Protein AF-A0A0V0GDJ5-F1 (afdb_monomer_lite)

Foldseek 3Di:
DVVVVVVVVVVVVVVVVVVVVVPDDDDDPPVDDPPPPVVVVVVVVVVVVVVVVLVVVLVVCVVVVNNVVSVVVVVVVVCCVVVPPPPPDPPDDDPFLVPDVPSDDDDPPPDVVVVVCCVVVVVD

Structure (mmCIF, N/CA/C/O backbone):
data_AF-A0A0V0GDJ5-F1
#
_entry.id   AF-A0A0V0GDJ5-F1
#
loop_
_atom_site.group_PDB
_atom_site.id
_atom_site.type_symbol
_atom_site.label_atom_id
_atom_site.label_alt_id
_atom_site.label_comp_id
_atom_site.label_asym_id
_atom_site.label_entity_id
_atom_site.label_seq_id
_atom_site.pdbx_PDB_ins_code
_atom_site.Cartn_x
_atom_site.Cartn_y
_atom_site.Cartn_z
_atom_site.occupancy
_atom_site.B_iso_or_equiv
_atom_site.auth_seq_id
_atom_site.auth_comp_id
_atom_site.auth_asym_id
_atom_site.auth_atom_id
_atom_site.pdbx_PDB_model_num
ATOM 1 N N . GLU A 1 1 ? 35.361 39.013 54.171 1.00 60.34 1 GLU A N 1
ATOM 2 C CA . GLU A 1 1 ? 34.237 39.193 55.119 1.00 60.34 1 GLU A CA 1
ATOM 3 C C . GLU A 1 1 ? 32.962 39.730 54.485 1.00 60.34 1 GLU A C 1
ATOM 5 O O . GLU A 1 1 ? 32.164 38.898 54.098 1.00 60.34 1 GLU A O 1
ATOM 10 N N . LYS A 1 2 ? 32.731 41.045 54.310 1.00 62.78 2 LYS A N 1
ATOM 11 C CA . LYS A 1 2 ? 31.411 41.510 53.812 1.00 62.78 2 LYS A CA 1
ATOM 12 C C . LYS A 1 2 ? 31.054 41.043 52.396 1.00 62.78 2 LYS A C 1
ATOM 14 O O . LYS A 1 2 ? 29.880 40.938 52.091 1.00 62.78 2 LYS A O 1
ATOM 19 N N . GLN 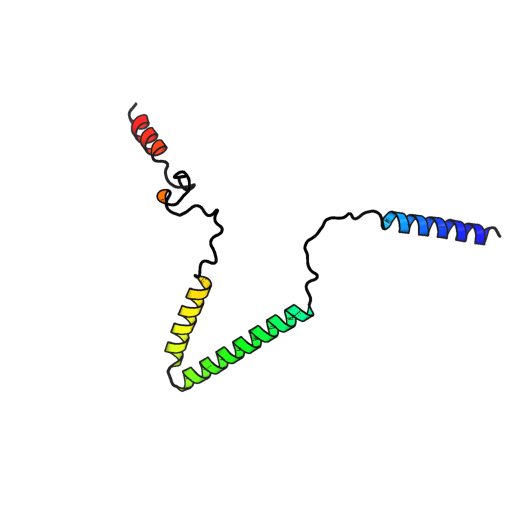A 1 3 ? 32.049 40.789 51.549 1.00 66.38 3 GLN A N 1
ATOM 20 C CA . GLN A 1 3 ? 31.840 40.420 50.148 1.00 66.38 3 GLN A CA 1
ATOM 21 C C . GLN A 1 3 ? 31.556 38.918 49.971 1.00 66.38 3 GLN A C 1
ATOM 23 O O . GLN A 1 3 ? 30.659 38.572 49.219 1.00 66.38 3 GLN A O 1
ATOM 28 N N . GLU A 1 4 ? 32.214 38.053 50.754 1.00 69.31 4 GLU A N 1
ATOM 29 C CA . GLU A 1 4 ? 31.892 36.613 50.832 1.00 69.31 4 GLU A CA 1
ATOM 30 C C . GLU A 1 4 ? 30.496 36.372 51.407 1.00 69.31 4 GLU A C 1
ATOM 32 O O . GLU A 1 4 ? 29.759 35.535 50.908 1.00 69.31 4 GLU A O 1
ATOM 37 N N . LEU A 1 5 ? 30.099 37.153 52.418 1.00 70.19 5 LEU A N 1
ATOM 38 C CA . LEU A 1 5 ? 28.772 37.042 53.031 1.00 70.19 5 LEU A CA 1
ATOM 39 C C . LEU A 1 5 ? 27.639 37.337 52.035 1.00 70.19 5 LEU A C 1
ATOM 41 O O . LEU A 1 5 ? 26.582 36.724 52.118 1.00 70.19 5 LEU A O 1
ATOM 45 N N . ILE A 1 6 ? 27.873 38.254 51.090 1.00 75.12 6 ILE A N 1
ATOM 46 C CA . ILE A 1 6 ? 26.908 38.608 50.041 1.00 75.12 6 ILE A CA 1
ATOM 47 C C . ILE A 1 6 ? 26.850 37.518 48.966 1.00 75.12 6 ILE A C 1
ATOM 49 O O . ILE A 1 6 ? 25.768 37.215 48.477 1.00 75.12 6 ILE A O 1
ATOM 53 N N . GLU A 1 7 ? 27.987 36.921 48.599 1.00 75.94 7 GLU A N 1
ATOM 54 C CA . GLU A 1 7 ? 28.019 35.819 47.629 1.00 75.94 7 GLU A CA 1
ATOM 55 C C . GLU A 1 7 ? 27.337 34.562 48.182 1.00 75.94 7 GLU A C 1
ATOM 57 O O . GLU A 1 7 ? 26.540 33.951 47.472 1.00 75.94 7 GLU A O 1
ATOM 62 N N . ASP A 1 8 ? 27.549 34.230 49.457 1.00 76.81 8 ASP A N 1
ATOM 63 C CA . ASP A 1 8 ? 26.872 33.103 50.110 1.00 76.81 8 ASP A CA 1
ATOM 64 C C . ASP A 1 8 ? 25.357 33.324 50.237 1.00 76.81 8 ASP A C 1
ATOM 66 O O . ASP A 1 8 ? 24.574 32.386 50.071 1.00 76.81 8 ASP A O 1
ATOM 70 N N . GLU A 1 9 ? 24.918 34.555 50.511 1.00 76.38 9 GLU A N 1
ATOM 71 C CA . GLU A 1 9 ? 23.493 34.905 50.555 1.00 76.38 9 GLU A CA 1
ATOM 72 C C . GLU A 1 9 ? 22.858 34.823 49.156 1.00 76.38 9 GLU A C 1
ATOM 74 O O . GLU A 1 9 ? 21.785 34.239 48.995 1.00 76.38 9 GLU A O 1
ATOM 79 N N . LEU A 1 10 ? 23.573 35.280 48.121 1.00 73.31 10 LEU A N 1
ATOM 80 C CA . LEU A 1 10 ? 23.130 35.209 46.726 1.00 73.31 10 LEU A CA 1
ATOM 81 C C . LEU A 1 10 ? 23.058 33.763 46.198 1.00 73.31 10 LEU A C 1
ATOM 83 O O . LEU A 1 10 ? 22.146 33.420 45.444 1.00 73.31 10 LEU A O 1
ATOM 87 N N . LEU A 1 11 ? 23.997 32.899 46.599 1.00 72.00 11 LEU A N 1
ATOM 88 C CA . LEU A 1 11 ? 24.005 31.481 46.225 1.00 72.00 11 LEU A CA 1
ATOM 89 C C . LEU A 1 11 ? 22.869 30.701 46.900 1.00 72.00 11 LEU A C 1
ATOM 91 O O . LEU A 1 11 ? 22.286 29.807 46.280 1.00 72.00 11 LEU A O 1
ATOM 95 N N . ARG A 1 12 ? 22.508 31.059 48.138 1.00 76.00 12 ARG A N 1
ATOM 96 C CA . ARG A 1 12 ? 21.370 30.454 48.850 1.00 76.00 12 ARG A CA 1
ATOM 97 C C . ARG A 1 12 ? 20.044 30.819 48.191 1.00 76.00 12 ARG A C 1
ATOM 99 O O . ARG A 1 12 ? 19.260 29.911 47.917 1.00 76.00 12 ARG A O 1
ATOM 106 N N . ASP A 1 13 ? 19.850 32.084 47.825 1.00 76.56 13 ASP A N 1
ATOM 107 C CA . ASP A 1 13 ? 18.663 32.529 47.080 1.00 76.56 13 ASP A CA 1
ATOM 108 C C . ASP A 1 13 ? 18.543 31.851 45.705 1.00 76.56 13 ASP A C 1
ATOM 110 O O . ASP A 1 13 ? 17.445 31.470 45.292 1.00 76.56 13 ASP A O 1
ATOM 114 N N . ALA A 1 14 ? 19.664 31.646 45.003 1.00 71.94 14 ALA A N 1
ATOM 115 C CA . ALA A 1 14 ? 19.675 30.945 43.718 1.00 71.94 14 ALA A CA 1
ATOM 116 C C . ALA A 1 14 ? 19.309 29.456 43.864 1.00 71.94 14 ALA A C 1
ATOM 118 O O . ALA A 1 14 ? 18.533 28.934 43.064 1.00 71.94 14 ALA A O 1
ATOM 119 N N . SER A 1 15 ? 19.821 28.784 44.904 1.00 71.19 15 SER A N 1
ATOM 120 C CA . SER A 1 15 ? 19.481 27.384 45.193 1.00 71.19 15 SER A CA 1
ATOM 121 C C . SER A 1 15 ? 18.012 27.204 45.593 1.00 71.19 15 SER A C 1
ATOM 123 O O . SER A 1 15 ? 17.356 26.280 45.122 1.00 71.19 15 SER A O 1
ATOM 125 N N . GLN A 1 16 ? 17.458 28.138 46.371 1.00 70.81 16 GLN A N 1
ATOM 126 C CA . GLN A 1 16 ? 16.065 28.094 46.815 1.00 70.81 16 GLN A CA 1
ATOM 127 C C . GLN A 1 16 ? 15.069 28.333 45.664 1.00 70.81 16 GLN A C 1
ATOM 129 O O . GLN A 1 16 ? 13.966 27.782 45.673 1.00 70.81 16 GLN A O 1
ATOM 134 N N . GLN A 1 17 ? 15.453 29.119 44.650 1.00 69.06 17 GLN A N 1
ATOM 135 C CA . GLN A 1 17 ? 14.663 29.276 43.422 1.00 69.06 17 GLN A CA 1
ATOM 136 C C . GLN A 1 17 ? 14.725 28.046 42.506 1.00 69.06 17 GLN A C 1
ATOM 138 O O . GLN A 1 17 ? 13.724 27.735 41.864 1.00 69.06 17 GLN A O 1
ATOM 143 N N . LEU A 1 18 ? 15.854 27.332 42.474 1.00 62.28 18 LEU A N 1
ATOM 144 C CA . LEU A 1 18 ? 15.993 26.061 41.751 1.00 62.28 18 LEU A CA 1
ATOM 145 C C . LEU A 1 18 ? 15.105 24.965 42.361 1.00 62.28 18 LEU A C 1
ATOM 147 O O . LEU A 1 18 ? 14.337 24.347 41.629 1.00 62.28 18 LEU A O 1
ATOM 151 N N . ASP A 1 19 ? 15.107 24.823 43.690 1.00 61.38 19 ASP A N 1
ATOM 152 C CA . ASP A 1 19 ? 14.230 23.877 44.406 1.00 61.38 19 ASP A CA 1
ATOM 153 C C . ASP A 1 19 ? 12.738 24.207 44.228 1.00 61.38 19 ASP A C 1
ATOM 155 O O . ASP A 1 19 ? 11.897 23.317 44.194 1.00 61.38 19 ASP A O 1
ATOM 159 N N . SER A 1 20 ? 12.381 25.490 44.095 1.00 58.38 20 SER A N 1
ATOM 160 C CA . SER A 1 20 ? 10.982 25.903 43.893 1.00 58.38 20 SER A CA 1
ATOM 161 C C . SER A 1 20 ? 10.493 25.676 42.456 1.00 58.38 20 SER A C 1
ATOM 163 O O . SER A 1 20 ? 9.292 25.524 42.246 1.00 58.38 20 SER A O 1
ATOM 165 N N . ALA A 1 21 ? 11.401 25.663 41.472 1.00 53.88 21 ALA A N 1
ATOM 166 C CA . ALA A 1 21 ? 11.084 25.406 40.065 1.00 53.88 21 ALA A CA 1
ATOM 167 C C . ALA A 1 21 ? 11.009 23.905 39.730 1.00 53.88 21 ALA A C 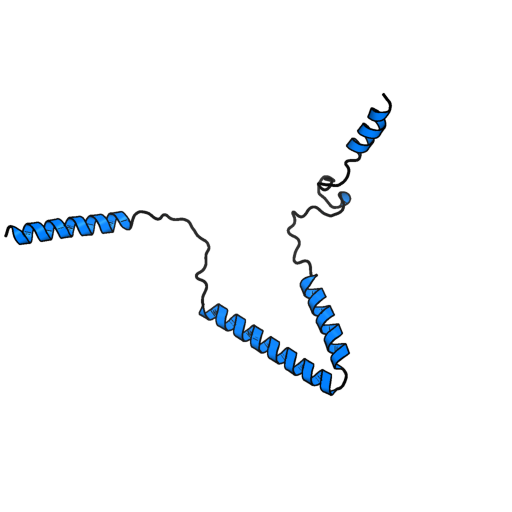1
ATOM 169 O O . ALA A 1 21 ? 10.392 23.544 38.734 1.00 53.88 21 ALA A O 1
ATOM 170 N N . GLU A 1 22 ? 11.596 23.036 40.561 1.00 53.41 22 GLU A N 1
ATOM 171 C CA . GLU A 1 22 ? 11.501 21.574 40.418 1.00 53.41 22 GLU A CA 1
ATOM 172 C C . GLU A 1 22 ? 10.170 21.008 40.969 1.00 53.41 22 GLU A C 1
ATOM 174 O O . GLU A 1 22 ? 9.796 19.880 40.664 1.00 53.41 22 GLU A O 1
ATOM 179 N N . ILE A 1 23 ? 9.399 21.802 41.726 1.00 52.50 23 ILE A N 1
ATOM 180 C CA . ILE A 1 23 ? 8.119 21.401 42.342 1.00 52.50 23 ILE A CA 1
ATOM 181 C C . ILE A 1 23 ? 6.930 22.067 41.619 1.00 52.50 23 ILE A C 1
ATOM 183 O O . ILE A 1 23 ? 6.055 22.649 42.256 1.00 52.50 23 ILE A O 1
ATOM 187 N N . LEU A 1 24 ? 6.876 22.047 40.283 1.00 50.88 24 LEU A N 1
ATOM 188 C CA . LEU A 1 24 ? 5.619 22.303 39.558 1.00 50.88 24 LEU A CA 1
ATOM 189 C C . LEU A 1 24 ? 5.657 21.770 38.121 1.00 50.88 24 LEU A C 1
ATOM 191 O O . LEU A 1 24 ? 5.907 22.514 37.185 1.00 50.88 24 LEU A O 1
ATOM 195 N N . ASP A 1 25 ? 5.449 20.462 38.004 1.00 43.91 25 ASP A N 1
ATOM 196 C CA . ASP A 1 25 ? 4.758 19.741 36.920 1.00 43.91 25 ASP A CA 1
ATOM 197 C C . ASP A 1 25 ? 4.887 18.257 37.320 1.00 43.91 25 ASP A C 1
ATOM 199 O O . ASP A 1 25 ? 5.860 17.585 37.008 1.00 43.91 25 ASP A O 1
ATOM 203 N N . GLY A 1 26 ? 4.109 17.760 38.281 1.00 40.69 26 GLY A N 1
ATOM 204 C CA . GLY A 1 26 ? 2.682 17.539 38.091 1.00 40.69 26 GLY A CA 1
ATOM 205 C C . GLY A 1 26 ? 2.517 16.184 37.407 1.00 40.69 26 GLY A C 1
ATOM 206 O O . GLY A 1 26 ? 2.573 16.122 36.188 1.00 40.69 26 GLY A O 1
ATOM 207 N N .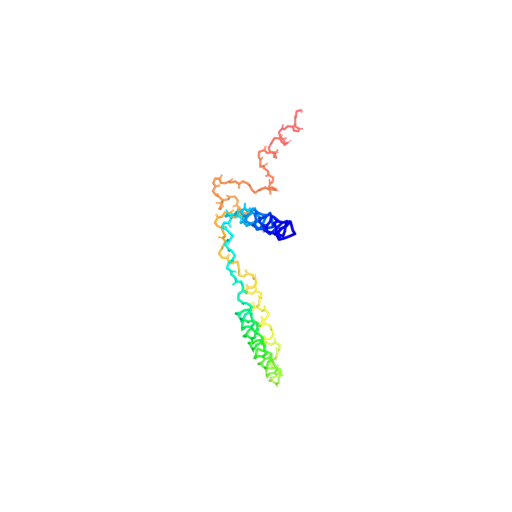 ASP A 1 27 ? 2.367 15.124 38.210 1.00 44.66 27 ASP A N 1
ATOM 208 C CA . ASP A 1 27 ? 1.939 13.785 37.784 1.00 44.66 27 ASP A CA 1
ATOM 209 C C . ASP A 1 27 ? 0.660 13.897 36.932 1.00 44.66 27 ASP A C 1
ATOM 211 O O . ASP A 1 27 ? -0.459 13.910 37.451 1.00 44.66 27 ASP A O 1
ATOM 215 N N . GLU A 1 28 ? 0.817 13.979 35.617 1.00 43.22 28 GLU A N 1
ATOM 216 C CA . GLU A 1 28 ? -0.125 13.391 34.677 1.00 43.22 28 GLU A CA 1
ATOM 217 C C . GLU A 1 28 ? 0.561 12.140 34.125 1.00 43.22 28 GLU A C 1
ATOM 219 O O . GLU A 1 28 ? 1.612 12.222 33.490 1.00 43.22 28 GLU A O 1
ATOM 224 N N . GLU A 1 29 ? -0.009 10.971 34.428 1.00 45.78 29 GLU A N 1
ATOM 225 C CA . GLU A 1 29 ? 0.276 9.724 33.718 1.00 45.78 29 GLU A CA 1
ATOM 226 C C . GLU A 1 29 ? -0.070 9.939 32.235 1.00 45.78 29 GLU A C 1
ATOM 228 O O . GLU A 1 29 ? -1.202 9.745 31.796 1.00 45.78 29 GLU A O 1
ATOM 233 N N . ASP A 1 30 ? 0.909 10.419 31.473 1.00 42.66 30 ASP A N 1
ATOM 234 C CA . ASP A 1 30 ? 0.911 10.410 30.020 1.00 42.66 30 ASP A CA 1
ATOM 235 C C . ASP A 1 30 ? 1.443 9.040 29.589 1.00 42.66 30 ASP A C 1
ATOM 237 O O . ASP A 1 30 ? 2.638 8.758 29.693 1.00 42.66 30 ASP A O 1
ATOM 241 N N . ASP A 1 31 ? 0.537 8.167 29.140 1.00 47.38 31 ASP A N 1
ATOM 242 C CA . ASP A 1 31 ? 0.805 6.848 28.543 1.00 47.38 31 ASP A CA 1
ATOM 243 C C . ASP A 1 31 ? 1.560 6.961 27.195 1.00 47.38 31 ASP A C 1
ATOM 245 O O . ASP A 1 31 ? 1.244 6.282 26.211 1.00 47.38 31 ASP A O 1
ATOM 249 N N . THR A 1 32 ? 2.567 7.827 27.107 1.00 57.34 32 THR A N 1
ATOM 250 C CA . THR A 1 32 ? 3.417 7.958 25.930 1.00 57.34 32 THR A CA 1
ATOM 251 C C . THR A 1 32 ? 4.725 7.232 26.194 1.00 57.34 32 THR A C 1
ATOM 253 O O . THR A 1 32 ? 5.717 7.803 26.645 1.00 57.34 32 THR A O 1
ATOM 256 N N . GLU A 1 33 ? 4.716 5.934 25.885 1.00 64.44 33 GLU A N 1
ATOM 257 C CA . GLU A 1 33 ? 5.926 5.135 25.681 1.00 64.44 33 GLU A CA 1
ATOM 258 C C . GLU A 1 33 ? 6.960 5.967 24.891 1.00 64.44 33 GLU A C 1
ATOM 260 O O . GLU A 1 33 ? 6.608 6.532 23.843 1.00 64.44 33 GLU A O 1
ATOM 265 N N . PRO A 1 34 ? 8.224 6.076 25.346 1.00 57.09 34 PRO A N 1
ATOM 266 C CA . PRO A 1 34 ? 9.248 6.779 24.590 1.00 57.09 34 PRO A CA 1
ATOM 267 C C . PRO A 1 34 ? 9.348 6.118 23.216 1.00 57.09 34 PRO A C 1
ATOM 269 O O . PRO A 1 34 ? 9.671 4.942 23.093 1.00 57.09 34 PRO A O 1
ATOM 272 N N . ILE A 1 35 ? 9.016 6.860 22.159 1.00 62.03 35 ILE A N 1
ATOM 273 C CA . ILE A 1 35 ? 9.083 6.343 20.795 1.00 62.03 35 ILE A CA 1
ATOM 274 C C . ILE A 1 35 ? 10.558 6.092 20.475 1.00 62.03 35 ILE A C 1
ATOM 276 O O . ILE A 1 35 ? 11.303 7.016 20.134 1.00 62.03 35 ILE A O 1
ATOM 280 N N . ASP A 1 36 ? 10.973 4.831 20.583 1.00 66.19 36 ASP A N 1
ATOM 281 C CA . ASP A 1 36 ? 12.304 4.358 20.227 1.00 66.19 36 ASP A CA 1
ATOM 282 C C . ASP A 1 36 ? 12.583 4.712 18.757 1.00 66.19 36 ASP A C 1
ATOM 284 O O . ASP A 1 36 ? 12.174 4.014 17.821 1.00 66.19 36 ASP A O 1
ATOM 288 N N . SER A 1 37 ? 13.292 5.815 18.523 1.00 63.81 37 SER A N 1
ATOM 289 C CA . SER A 1 37 ? 13.681 6.240 17.169 1.00 63.81 37 SER A CA 1
ATOM 290 C C . SER A 1 37 ? 14.455 5.146 16.410 1.00 63.81 37 SER A C 1
ATOM 292 O O . SER A 1 37 ? 14.384 5.062 15.182 1.00 63.81 37 SER A O 1
ATOM 294 N N . GLU A 1 38 ? 15.122 4.246 17.140 1.00 66.00 38 GLU A N 1
ATOM 295 C CA . GLU A 1 38 ? 15.794 3.064 16.601 1.00 66.00 38 GLU A CA 1
ATOM 296 C C . GLU A 1 38 ? 14.802 1.994 16.092 1.00 66.00 38 GLU A C 1
ATOM 298 O O . GLU A 1 38 ? 15.006 1.407 15.025 1.00 66.00 38 GLU A O 1
ATOM 303 N N . SER A 1 39 ? 13.680 1.783 16.790 1.00 65.00 39 SER A N 1
ATOM 304 C CA . SER A 1 39 ? 12.632 0.823 16.403 1.00 65.00 39 SER A CA 1
ATOM 305 C C . SER A 1 39 ? 11.888 1.267 15.142 1.00 65.00 39 SER A C 1
ATOM 307 O O . SER A 1 39 ? 11.661 0.467 14.224 1.00 65.00 39 SER A O 1
ATOM 309 N N . LEU A 1 40 ? 11.583 2.565 15.040 1.00 65.88 40 LEU A N 1
ATOM 310 C CA . LEU A 1 40 ? 10.942 3.134 13.855 1.00 65.88 40 LEU A CA 1
ATOM 311 C C . LEU A 1 40 ? 11.797 2.940 12.602 1.00 65.88 40 LEU A C 1
ATOM 313 O O . LEU A 1 40 ? 11.284 2.488 11.575 1.00 65.88 40 LEU A O 1
ATOM 317 N N . ASN A 1 41 ? 13.101 3.214 12.687 1.00 77.69 41 ASN A N 1
ATOM 318 C CA . ASN A 1 41 ? 13.998 3.096 11.539 1.00 77.69 41 ASN A CA 1
ATOM 319 C C . ASN A 1 41 ? 14.023 1.654 11.003 1.00 77.69 41 ASN A C 1
ATOM 321 O O . ASN A 1 41 ? 13.876 1.422 9.803 1.00 77.69 41 ASN A O 1
ATOM 325 N N . ASN A 1 42 ? 14.081 0.668 11.902 1.00 81.44 42 ASN A N 1
ATOM 326 C CA . ASN A 1 42 ? 14.030 -0.750 11.545 1.00 81.44 42 ASN A CA 1
ATOM 327 C C . ASN A 1 42 ? 12.703 -1.147 10.883 1.00 81.44 42 ASN A C 1
ATOM 329 O O . ASN A 1 42 ? 12.695 -1.928 9.926 1.00 81.44 42 ASN A O 1
ATOM 333 N N . HIS A 1 43 ? 11.580 -0.598 11.350 1.00 86.25 43 HIS A N 1
ATOM 334 C CA . HIS A 1 43 ? 10.275 -0.840 10.741 1.00 86.25 43 HIS A CA 1
ATOM 335 C C . HIS A 1 43 ? 10.204 -0.277 9.315 1.00 86.25 43 HIS A C 1
ATOM 337 O O . HIS A 1 43 ? 9.807 -0.996 8.391 1.00 86.25 43 HIS A O 1
ATOM 343 N N . PHE A 1 44 ? 10.644 0.969 9.116 1.00 87.50 44 PHE A N 1
ATOM 344 C CA . PHE A 1 44 ? 10.690 1.600 7.796 1.00 87.50 44 PHE A CA 1
ATOM 345 C C . PHE A 1 44 ? 11.623 0.852 6.843 1.00 87.50 44 PHE A C 1
ATOM 347 O O . PHE A 1 44 ? 11.221 0.534 5.723 1.00 87.50 44 PHE A O 1
ATOM 354 N N . PHE A 1 45 ? 12.831 0.489 7.284 1.00 90.81 45 PHE A N 1
ATOM 355 C CA . PHE A 1 45 ? 13.764 -0.294 6.470 1.00 90.81 45 PHE A CA 1
ATOM 356 C C . PHE A 1 45 ? 13.197 -1.661 6.088 1.00 90.81 45 PHE A C 1
ATOM 358 O O . PHE A 1 45 ? 13.326 -2.083 4.938 1.00 90.81 45 PHE A O 1
ATOM 365 N N . LYS A 1 46 ? 12.527 -2.345 7.020 1.00 89.81 46 LYS A N 1
ATOM 366 C CA . LYS A 1 46 ? 11.882 -3.635 6.755 1.00 89.81 46 LYS A CA 1
ATOM 367 C C . LYS A 1 46 ? 10.765 -3.507 5.718 1.00 89.81 46 LYS A C 1
ATOM 369 O O . LYS A 1 46 ? 10.700 -4.318 4.793 1.00 89.81 46 LYS A O 1
ATOM 374 N N . GLN A 1 47 ? 9.902 -2.500 5.850 1.00 90.38 47 GLN A N 1
ATOM 375 C CA . GLN A 1 47 ? 8.843 -2.221 4.875 1.00 90.38 47 GLN A CA 1
ATOM 376 C C . GLN A 1 47 ? 9.423 -1.862 3.504 1.00 90.38 47 GLN A C 1
ATOM 378 O O . GLN A 1 47 ? 8.977 -2.391 2.487 1.00 90.38 47 GLN A O 1
ATOM 383 N N . PHE A 1 48 ? 10.451 -1.015 3.476 1.00 92.12 48 PHE A N 1
ATOM 384 C CA . PHE A 1 48 ? 11.142 -0.614 2.256 1.00 92.12 48 PHE A CA 1
ATOM 385 C C . PHE A 1 48 ? 11.760 -1.812 1.530 1.00 92.12 48 PHE A C 1
ATOM 387 O O . PHE A 1 48 ? 11.573 -1.976 0.325 1.00 92.12 48 PHE A O 1
ATOM 394 N N . PHE A 1 49 ? 12.442 -2.695 2.261 1.00 94.12 49 PHE A N 1
ATOM 395 C CA . PHE A 1 49 ? 13.029 -3.906 1.693 1.00 94.12 49 PHE A CA 1
ATOM 396 C C . PHE A 1 49 ? 11.963 -4.837 1.097 1.00 94.12 49 PHE A C 1
ATOM 398 O O . PHE A 1 49 ? 12.126 -5.348 -0.013 1.00 94.12 49 PHE A O 1
ATOM 405 N N . LEU A 1 50 ? 10.837 -5.007 1.795 1.00 92.00 50 LEU A N 1
ATOM 406 C CA . LEU A 1 50 ? 9.700 -5.790 1.310 1.00 92.00 50 LEU A CA 1
ATOM 407 C C . LEU A 1 50 ? 9.084 -5.168 0.045 1.00 92.00 50 LEU A C 1
ATOM 409 O O . LEU A 1 50 ? 8.766 -5.888 -0.903 1.00 92.00 50 LEU A O 1
ATOM 413 N N . PHE A 1 51 ? 8.985 -3.839 -0.008 1.00 93.31 51 PHE A N 1
ATOM 414 C CA . PHE A 1 51 ? 8.516 -3.113 -1.186 1.00 93.31 51 PHE A CA 1
ATOM 415 C C . PHE A 1 51 ? 9.453 -3.290 -2.388 1.00 93.31 51 PHE A C 1
ATOM 417 O O . PHE A 1 51 ? 8.985 -3.564 -3.492 1.00 93.31 51 PHE A O 1
ATOM 424 N N . ILE A 1 52 ? 10.773 -3.218 -2.187 1.00 95.00 52 ILE A N 1
ATOM 425 C CA . ILE A 1 52 ? 11.746 -3.484 -3.258 1.00 95.00 52 ILE A CA 1
ATOM 426 C C . ILE A 1 52 ? 11.603 -4.911 -3.790 1.00 95.00 52 ILE A C 1
ATOM 428 O O . ILE A 1 52 ? 11.563 -5.101 -5.006 1.00 95.00 52 ILE A O 1
ATOM 432 N N . ILE A 1 53 ? 11.486 -5.909 -2.909 1.00 94.50 53 ILE A N 1
ATOM 433 C CA . ILE A 1 53 ? 11.259 -7.302 -3.321 1.00 94.50 53 ILE A CA 1
ATOM 434 C C . ILE A 1 53 ? 9.997 -7.414 -4.184 1.00 94.50 53 ILE A C 1
ATOM 436 O O . ILE A 1 53 ? 10.026 -8.055 -5.234 1.00 94.50 53 ILE A O 1
ATOM 440 N N . TRP A 1 54 ? 8.908 -6.758 -3.779 1.00 92.75 54 TRP A N 1
ATOM 441 C CA . TRP A 1 54 ? 7.658 -6.740 -4.537 1.00 92.75 54 TRP A CA 1
ATOM 442 C C . TRP A 1 54 ? 7.821 -6.100 -5.929 1.00 92.75 54 TRP A C 1
ATOM 444 O O . TRP A 1 54 ? 7.309 -6.640 -6.912 1.00 92.75 54 TRP A O 1
ATOM 454 N N . ILE A 1 55 ? 8.586 -5.007 -6.041 1.00 93.56 55 ILE A N 1
ATOM 455 C CA . ILE A 1 55 ? 8.896 -4.350 -7.324 1.00 93.56 55 ILE A CA 1
ATOM 456 C C . ILE A 1 55 ? 9.746 -5.246 -8.232 1.00 93.56 55 ILE A C 1
ATOM 458 O O . ILE A 1 55 ? 9.461 -5.358 -9.423 1.00 93.56 55 ILE A O 1
ATOM 462 N N . ILE A 1 56 ? 10.773 -5.907 -7.695 1.00 94.19 56 ILE A N 1
ATOM 463 C CA . ILE A 1 56 ? 11.613 -6.832 -8.473 1.00 94.19 56 ILE A CA 1
ATOM 464 C C . ILE A 1 56 ? 10.756 -7.971 -9.033 1.00 94.19 56 ILE A C 1
ATOM 466 O O . ILE A 1 56 ? 10.866 -8.313 -10.212 1.00 94.19 56 ILE A O 1
ATOM 470 N N . LEU A 1 57 ? 9.867 -8.525 -8.205 1.00 91.00 57 LEU A N 1
ATOM 471 C CA . LEU A 1 57 ? 8.947 -9.577 -8.620 1.00 91.00 57 LEU A CA 1
ATOM 472 C C . LEU A 1 57 ? 7.990 -9.078 -9.714 1.00 91.00 57 LEU A C 1
ATOM 474 O O . LEU A 1 57 ? 7.759 -9.781 -10.694 1.00 91.00 57 LEU A O 1
ATOM 478 N N . TYR A 1 58 ? 7.511 -7.836 -9.618 1.00 91.06 58 TYR A N 1
ATOM 479 C CA . TYR A 1 58 ? 6.706 -7.220 -10.673 1.00 91.06 58 TYR A CA 1
ATOM 480 C C . TYR A 1 58 ? 7.460 -7.093 -12.005 1.00 91.06 58 TYR A C 1
ATOM 482 O O . TYR A 1 58 ? 6.931 -7.477 -13.050 1.00 91.06 58 TYR A O 1
ATOM 490 N N . ILE A 1 59 ? 8.710 -6.615 -11.977 1.00 90.94 59 ILE A N 1
ATOM 491 C CA . ILE A 1 59 ? 9.559 -6.501 -13.176 1.00 90.94 59 ILE A CA 1
ATOM 492 C C . ILE A 1 59 ? 9.769 -7.881 -13.812 1.00 90.94 59 ILE A C 1
ATOM 494 O O . ILE A 1 59 ? 9.674 -8.017 -15.032 1.00 90.94 59 ILE A O 1
ATOM 498 N N . PHE A 1 60 ? 9.980 -8.917 -12.999 1.00 92.88 60 PHE A N 1
ATOM 499 C CA . PHE A 1 60 ? 10.083 -10.293 -13.482 1.00 92.88 60 PHE A CA 1
ATOM 500 C C . PHE A 1 60 ? 8.817 -10.744 -14.233 1.00 92.88 60 PHE A C 1
ATOM 502 O O . PHE A 1 60 ? 8.917 -11.304 -15.322 1.00 92.88 60 PHE A O 1
ATOM 509 N N . PHE A 1 61 ? 7.622 -10.434 -13.723 1.00 91.44 61 PHE A N 1
ATOM 510 C CA . PHE A 1 61 ? 6.359 -10.754 -14.403 1.00 91.44 61 PHE A CA 1
ATOM 511 C C . PHE A 1 61 ? 6.134 -9.961 -15.698 1.00 91.44 61 PHE A C 1
ATOM 513 O O . PHE A 1 61 ? 5.528 -10.493 -16.630 1.00 91.44 61 PHE A O 1
ATOM 520 N N . ILE A 1 62 ? 6.630 -8.722 -15.791 1.00 89.38 62 ILE A N 1
ATOM 521 C CA . ILE A 1 62 ? 6.608 -7.948 -17.044 1.00 89.38 62 ILE A CA 1
ATOM 522 C C . ILE A 1 62 ? 7.429 -8.653 -18.128 1.00 89.38 62 ILE A C 1
ATOM 524 O O . ILE A 1 62 ? 6.979 -8.718 -19.269 1.00 89.38 62 ILE A O 1
ATOM 528 N N . ILE A 1 63 ? 8.589 -9.219 -17.779 1.00 90.38 63 ILE A N 1
ATOM 529 C CA . ILE A 1 63 ? 9.447 -9.944 -18.733 1.00 90.38 63 ILE A CA 1
ATOM 530 C C . ILE A 1 63 ? 8.736 -11.182 -19.298 1.00 90.38 63 ILE A C 1
ATOM 532 O O . ILE A 1 63 ? 8.922 -11.516 -20.462 1.00 90.38 63 ILE A O 1
ATOM 536 N N . ILE A 1 64 ? 7.891 -11.838 -18.499 1.00 92.12 64 ILE A N 1
ATOM 537 C CA . ILE A 1 64 ? 7.091 -13.001 -18.924 1.00 92.12 64 ILE A CA 1
ATOM 538 C C . ILE A 1 64 ? 5.835 -12.553 -19.713 1.00 92.12 64 ILE A C 1
ATOM 540 O O . ILE A 1 64 ? 5.015 -13.379 -20.079 1.00 92.12 64 ILE A O 1
ATOM 544 N N . GLU A 1 65 ? 5.647 -11.252 -19.980 1.00 90.69 65 GLU A N 1
ATOM 545 C CA . GLU A 1 65 ? 4.429 -10.656 -20.569 1.00 90.69 65 GLU A CA 1
ATOM 546 C C . GLU A 1 65 ? 3.152 -10.852 -19.717 1.00 90.69 65 GLU A C 1
ATOM 548 O O . GLU A 1 65 ? 2.044 -10.515 -20.132 1.00 90.69 65 GLU A O 1
ATOM 553 N N . PHE A 1 66 ? 3.295 -11.309 -18.467 1.00 89.19 66 PHE A N 1
ATOM 554 C CA . PHE A 1 66 ? 2.205 -11.502 -17.498 1.00 89.19 66 PHE A CA 1
ATOM 555 C C . PHE A 1 66 ? 2.091 -10.360 -16.470 1.00 89.19 66 PHE A C 1
ATOM 557 O O . PHE A 1 66 ? 1.367 -10.477 -15.476 1.00 89.19 66 PHE A O 1
ATOM 564 N N . GLY A 1 67 ? 2.759 -9.226 -16.704 1.00 88.75 67 GLY A N 1
ATOM 565 C CA . GLY A 1 67 ? 2.747 -8.070 -15.799 1.00 88.75 67 GLY A CA 1
ATOM 566 C C . GLY A 1 67 ? 1.339 -7.538 -15.507 1.00 88.75 67 GLY A C 1
ATOM 567 O O . GLY A 1 67 ? 1.028 -7.204 -14.364 1.00 88.75 67 GLY A O 1
ATOM 568 N N . ALA A 1 68 ? 0.450 -7.545 -16.506 1.00 87.62 68 ALA A N 1
ATOM 569 C CA . ALA A 1 68 ? -0.933 -7.098 -16.342 1.00 87.62 68 ALA A CA 1
ATOM 570 C C . ALA A 1 68 ? -1.713 -7.953 -15.326 1.00 87.62 68 ALA A C 1
ATOM 572 O O . ALA A 1 68 ? -2.432 -7.411 -14.490 1.00 87.62 68 ALA A O 1
ATOM 573 N N . VAL A 1 69 ? -1.539 -9.279 -15.348 1.00 90.50 69 VAL A N 1
ATOM 574 C CA . VAL A 1 69 ? -2.221 -10.191 -14.412 1.00 90.50 69 VAL A CA 1
ATOM 575 C C . VAL A 1 69 ? -1.737 -9.949 -12.984 1.00 90.50 69 VAL A C 1
ATOM 577 O O . VAL A 1 69 ? -2.550 -9.825 -12.067 1.00 90.50 69 VAL A O 1
ATOM 580 N N . TYR A 1 70 ? -0.422 -9.808 -12.798 1.00 90.56 70 TYR A N 1
ATOM 581 C CA . TYR A 1 70 ? 0.161 -9.486 -11.496 1.00 90.56 70 TYR A CA 1
ATOM 582 C C . TYR A 1 70 ? -0.353 -8.148 -10.947 1.00 90.56 70 TYR A C 1
ATOM 584 O O . TYR A 1 70 ? -0.677 -8.042 -9.762 1.00 90.56 70 TYR A O 1
ATOM 592 N N . PHE A 1 71 ? -0.466 -7.134 -11.806 1.00 90.38 71 PHE A N 1
ATOM 593 C CA . PHE A 1 71 ? -0.975 -5.817 -11.432 1.00 90.38 71 PHE A CA 1
ATOM 594 C C . PHE A 1 71 ? -2.439 -5.871 -10.985 1.00 90.38 71 PHE A C 1
ATOM 596 O O . PHE A 1 71 ? -2.776 -5.338 -9.928 1.00 90.38 71 PHE A O 1
ATOM 603 N N . VAL A 1 72 ? -3.296 -6.574 -11.735 1.00 93.38 72 VAL A N 1
ATOM 604 C CA . VAL A 1 72 ? -4.713 -6.746 -11.378 1.00 93.38 72 VAL A CA 1
ATOM 605 C C . VAL A 1 72 ? -4.855 -7.451 -10.030 1.00 93.38 72 VAL A C 1
ATOM 607 O O . VAL A 1 72 ? -5.590 -6.965 -9.172 1.00 93.38 72 VAL A O 1
ATOM 610 N N . ILE A 1 73 ? -4.121 -8.547 -9.805 1.00 92.25 73 ILE A N 1
ATOM 611 C CA . ILE A 1 73 ? -4.137 -9.256 -8.515 1.00 92.25 73 ILE A CA 1
ATOM 612 C C . ILE A 1 73 ? -3.645 -8.336 -7.394 1.00 92.25 73 ILE A C 1
ATOM 614 O O . ILE A 1 73 ? -4.266 -8.281 -6.336 1.00 92.25 73 ILE A O 1
ATOM 618 N N . SER A 1 74 ? -2.572 -7.578 -7.626 1.00 90.69 74 SER A N 1
ATOM 619 C CA . SER A 1 74 ? -2.014 -6.656 -6.631 1.00 90.69 74 SER A CA 1
ATOM 620 C C . SER A 1 74 ? -3.000 -5.558 -6.233 1.00 90.69 74 SER A C 1
ATOM 622 O O . SER A 1 74 ? -3.172 -5.303 -5.043 1.00 90.69 74 SER A O 1
ATOM 624 N N . ILE A 1 75 ? -3.693 -4.946 -7.201 1.00 91.94 75 ILE A N 1
ATOM 625 C CA . ILE A 1 75 ? -4.761 -3.975 -6.923 1.00 91.94 75 ILE A CA 1
ATOM 626 C C . ILE A 1 75 ? -5.882 -4.634 -6.129 1.00 91.94 75 ILE A C 1
ATOM 628 O O . ILE A 1 75 ? -6.365 -4.055 -5.162 1.00 91.94 75 ILE A O 1
ATOM 632 N N . LEU A 1 76 ? -6.296 -5.839 -6.515 1.00 92.88 76 LEU A N 1
ATOM 633 C CA . LEU A 1 76 ? -7.386 -6.544 -5.848 1.00 92.88 76 LEU A CA 1
ATOM 634 C C . LEU A 1 76 ? -7.021 -6.852 -4.389 1.00 92.88 76 LEU A C 1
ATOM 636 O O . LEU A 1 76 ? -7.830 -6.623 -3.495 1.00 92.88 76 LEU A O 1
ATOM 640 N N . VAL A 1 77 ? -5.781 -7.273 -4.133 1.00 89.81 77 VAL A N 1
ATOM 641 C CA . VAL A 1 77 ? -5.238 -7.461 -2.782 1.00 89.81 77 VAL A CA 1
ATOM 642 C C . VAL A 1 77 ? -5.182 -6.134 -2.023 1.00 89.81 77 VAL A C 1
ATOM 644 O O . VAL A 1 77 ?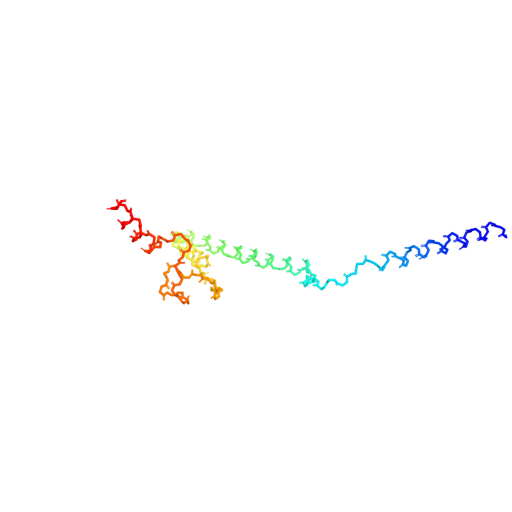 -5.593 -6.088 -0.868 1.00 89.81 77 VAL A O 1
ATOM 647 N N . PHE A 1 78 ? -4.737 -5.046 -2.654 1.00 89.50 78 PHE A N 1
ATOM 648 C CA . PHE A 1 78 ? -4.691 -3.724 -2.024 1.00 89.50 78 PHE A CA 1
ATOM 649 C C . PHE A 1 78 ? -6.085 -3.231 -1.628 1.00 89.50 78 PHE A C 1
ATOM 651 O O . PHE A 1 78 ? -6.294 -2.835 -0.484 1.00 89.50 78 PHE A O 1
ATOM 658 N N . ILE A 1 79 ? -7.057 -3.326 -2.539 1.00 89.44 79 ILE A N 1
ATOM 659 C CA . ILE A 1 79 ? -8.461 -3.012 -2.264 1.00 89.44 79 ILE A CA 1
ATOM 660 C C . ILE A 1 79 ? -8.988 -3.931 -1.167 1.00 89.44 79 ILE A C 1
ATOM 662 O O . ILE A 1 79 ? -9.651 -3.444 -0.263 1.00 89.44 79 ILE A O 1
ATOM 666 N N . TYR A 1 80 ? -8.683 -5.229 -1.194 1.00 88.69 80 TYR A N 1
ATOM 667 C CA . TYR A 1 80 ? -9.108 -6.158 -0.150 1.00 88.69 80 TYR A CA 1
ATOM 668 C C . TYR A 1 80 ? -8.554 -5.763 1.222 1.00 88.69 80 TYR A C 1
ATOM 670 O O . TYR A 1 80 ? -9.313 -5.720 2.180 1.00 88.69 80 TYR A O 1
ATOM 678 N N . PHE A 1 81 ? -7.268 -5.423 1.332 1.00 85.31 81 PHE A N 1
ATOM 679 C CA . PHE A 1 81 ? -6.678 -4.964 2.593 1.00 85.31 81 PHE A CA 1
ATOM 680 C C . PHE A 1 81 ? -7.220 -3.604 3.040 1.00 85.31 81 PHE A C 1
ATOM 682 O O . PHE A 1 81 ? -7.462 -3.424 4.229 1.00 85.31 81 PHE A O 1
ATOM 689 N N . ASN A 1 82 ? -7.441 -2.670 2.113 1.00 83.94 82 ASN A N 1
ATOM 690 C CA . ASN A 1 82 ? -7.979 -1.341 2.411 1.00 83.94 82 ASN A CA 1
ATOM 691 C C . ASN A 1 82 ? -9.470 -1.386 2.796 1.00 83.94 82 ASN A C 1
ATOM 693 O O . ASN A 1 82 ? -9.904 -0.694 3.709 1.00 83.94 82 ASN A O 1
ATOM 697 N N . THR A 1 83 ? -10.237 -2.250 2.130 1.00 81.12 83 THR A N 1
ATOM 698 C CA . THR A 1 83 ? -11.679 -2.455 2.349 1.00 81.12 83 THR A CA 1
ATOM 699 C C . THR A 1 83 ? -11.951 -3.465 3.456 1.00 81.12 83 THR A C 1
ATOM 701 O O . THR A 1 83 ? -13.096 -3.610 3.880 1.00 81.12 83 THR A O 1
ATOM 704 N N . ARG A 1 84 ? -10.935 -4.187 3.947 1.00 69.31 84 ARG A N 1
ATOM 705 C CA . ARG A 1 84 ? -11.077 -5.050 5.117 1.00 69.31 84 ARG A CA 1
ATOM 706 C C . ARG A 1 84 ? -11.413 -4.152 6.296 1.00 69.31 84 ARG A C 1
ATOM 708 O O . ARG A 1 84 ? -10.536 -3.599 6.947 1.00 69.31 84 ARG A O 1
ATOM 715 N N . THR A 1 85 ? -12.712 -4.033 6.547 1.00 60.50 85 THR A N 1
ATOM 716 C CA . THR A 1 85 ? -13.306 -3.479 7.751 1.00 60.50 85 THR A CA 1
ATOM 717 C C . THR A 1 85 ? -12.690 -4.227 8.927 1.00 60.50 85 THR A C 1
ATOM 719 O O . THR A 1 85 ? -13.082 -5.352 9.245 1.00 60.50 85 THR A O 1
ATOM 722 N N . GLY A 1 86 ? -11.642 -3.642 9.511 1.00 66.38 86 GLY A N 1
ATOM 723 C CA . GLY A 1 86 ? -11.097 -4.075 10.788 1.00 66.38 86 GLY A CA 1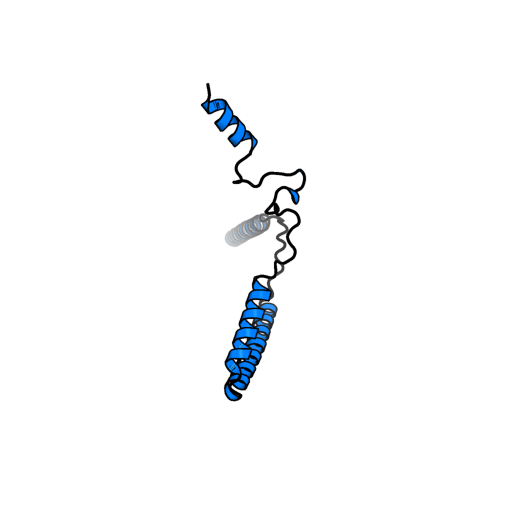
ATOM 724 C C . GLY A 1 86 ? -12.220 -4.117 11.819 1.00 66.38 86 GLY A C 1
ATOM 725 O O . GLY A 1 86 ? -13.220 -3.423 11.649 1.00 66.38 86 GLY A O 1
ATOM 726 N N . SER A 1 87 ? -12.062 -4.987 12.823 1.00 58.53 87 SER A N 1
ATOM 727 C CA . SER A 1 87 ? -13.021 -5.249 13.905 1.00 58.53 87 SER A CA 1
ATOM 728 C C . SER A 1 87 ? -13.883 -4.024 14.196 1.00 58.53 87 SER A C 1
ATOM 730 O O . SER A 1 87 ? -13.396 -3.079 14.814 1.00 58.53 87 SER A O 1
ATOM 732 N N . LYS A 1 88 ? -15.131 -4.021 13.700 1.00 59.00 88 LYS A N 1
ATOM 733 C CA . LYS A 1 88 ? -16.045 -2.898 13.919 1.00 59.00 88 LYS A CA 1
ATOM 734 C C . LYS A 1 88 ? -16.122 -2.671 15.428 1.00 59.00 88 LYS A C 1
ATOM 736 O O . LYS A 1 88 ? -16.453 -3.629 16.137 1.00 59.00 88 LYS A O 1
ATOM 741 N N . PRO A 1 89 ? -15.801 -1.474 15.945 1.00 58.34 89 PRO A N 1
ATOM 742 C CA . PRO A 1 89 ? -16.077 -1.174 17.336 1.00 58.34 89 PRO A CA 1
ATOM 743 C C . PRO A 1 89 ? -17.577 -1.388 17.553 1.00 58.34 89 PRO A C 1
ATOM 745 O O . PRO A 1 89 ? -18.399 -0.950 16.750 1.00 58.34 89 PRO A O 1
ATOM 748 N N . ALA A 1 90 ? -17.934 -2.114 18.613 1.00 57.06 90 ALA A N 1
ATOM 749 C CA . ALA A 1 90 ? -19.288 -2.616 18.880 1.00 57.06 90 ALA A CA 1
ATOM 750 C C . ALA A 1 90 ? -20.378 -1.526 19.008 1.00 57.06 90 ALA A C 1
ATOM 752 O O . ALA A 1 90 ? -21.541 -1.843 19.221 1.00 57.06 90 ALA A O 1
ATOM 753 N N . ASN A 1 91 ? -20.008 -0.251 18.874 1.00 61.12 91 ASN A N 1
ATOM 754 C CA . ASN A 1 91 ? -20.864 0.917 19.030 1.00 61.12 91 ASN A CA 1
ATOM 755 C C . ASN A 1 91 ? -21.131 1.661 17.703 1.00 61.12 91 ASN A C 1
ATOM 757 O O . ASN A 1 91 ? -21.541 2.819 17.703 1.00 61.12 91 ASN A O 1
ATOM 761 N N . GLU A 1 92 ? -20.869 1.038 16.552 1.00 59.94 92 GLU A N 1
ATOM 762 C CA . GLU A 1 92 ? -21.284 1.609 15.270 1.00 59.94 92 GLU A CA 1
ATOM 763 C C . GLU A 1 92 ? -22.744 1.266 14.981 1.00 59.94 92 GLU A C 1
ATOM 765 O O . GLU A 1 92 ? -23.105 0.102 14.802 1.00 59.94 92 GLU A O 1
ATOM 770 N N . ILE A 1 93 ? -23.572 2.307 14.887 1.00 59.81 93 ILE A N 1
ATOM 771 C CA . ILE A 1 93 ? -24.955 2.216 14.428 1.00 59.81 93 ILE A CA 1
ATOM 772 C C . ILE A 1 93 ? -24.968 1.545 13.048 1.00 59.81 93 ILE A C 1
ATOM 774 O O . ILE A 1 93 ? -24.421 2.050 12.068 1.00 59.81 93 ILE A O 1
ATOM 778 N N . SER A 1 94 ? -25.575 0.368 12.988 1.00 67.88 94 SER A N 1
ATOM 779 C CA . SER A 1 94 ? -25.804 -0.379 11.762 1.00 67.88 94 SER A CA 1
ATOM 780 C C . SER A 1 94 ? -26.668 0.422 10.783 1.00 67.88 94 SER A C 1
ATOM 782 O O . SER A 1 94 ? -27.573 1.153 11.176 1.00 67.88 94 SER A O 1
ATOM 784 N N . ALA A 1 95 ? -26.401 0.251 9.484 1.00 66.12 95 ALA A N 1
ATOM 785 C CA . ALA A 1 95 ? -27.078 0.959 8.392 1.00 66.12 95 ALA A CA 1
ATOM 786 C C . ALA A 1 95 ? -28.586 0.654 8.274 1.00 66.12 95 ALA A C 1
ATOM 788 O O . ALA A 1 95 ? -29.312 1.360 7.576 1.00 66.12 95 ALA A O 1
ATOM 789 N N . TYR A 1 96 ? -29.065 -0.372 8.976 1.00 63.31 96 TYR A N 1
ATOM 790 C CA . TYR A 1 96 ? -30.479 -0.680 9.080 1.00 63.31 96 TYR A CA 1
ATOM 791 C C . TYR A 1 96 ? -30.835 -0.816 10.543 1.00 63.31 96 TYR A C 1
ATOM 793 O O . TYR A 1 96 ? -30.265 -1.637 11.251 1.00 63.31 96 TYR A O 1
ATOM 801 N N . SER A 1 97 ? -31.847 -0.066 10.958 1.00 64.50 97 SER A N 1
ATOM 802 C CA . SER A 1 97 ? -32.352 -0.047 12.327 1.00 64.50 97 SER A CA 1
ATOM 803 C C . SER A 1 97 ? -32.625 -1.447 12.913 1.00 64.50 97 SER A C 1
ATOM 805 O O . SER A 1 97 ? -32.439 -1.653 14.105 1.00 64.50 97 SER A O 1
ATOM 807 N N . VAL A 1 98 ? -32.962 -2.438 12.072 1.00 61.81 98 VAL A N 1
ATOM 808 C CA . VAL A 1 98 ? -33.168 -3.848 12.468 1.00 61.81 98 VAL A CA 1
ATOM 809 C C . VAL A 1 98 ? -31.933 -4.516 13.087 1.00 61.81 98 VAL A C 1
ATOM 811 O O . VAL A 1 98 ? -32.068 -5.502 13.805 1.00 61.81 98 VAL A O 1
ATOM 814 N N . PHE A 1 99 ? -30.735 -3.995 12.820 1.00 63.94 99 PHE A N 1
ATOM 815 C CA . PHE A 1 99 ? -29.481 -4.515 13.362 1.00 63.94 99 PHE A CA 1
ATOM 816 C C . PHE A 1 99 ? -28.930 -3.657 14.515 1.00 63.94 99 PHE A C 1
ATOM 818 O O . PHE A 1 99 ? -27.873 -3.978 15.051 1.00 63.94 99 PHE A O 1
ATOM 825 N N . ASN A 1 100 ? -29.639 -2.594 14.918 1.00 64.75 100 ASN A N 1
ATOM 826 C CA . ASN A 1 100 ? -29.303 -1.761 16.071 1.00 64.75 100 ASN A CA 1
ATOM 827 C C . ASN A 1 100 ? -30.071 -2.198 17.320 1.00 64.75 100 ASN A C 1
ATOM 829 O O . ASN A 1 100 ? -31.264 -2.498 17.252 1.00 64.75 100 ASN A O 1
ATOM 833 N N . GLU A 1 101 ? -29.433 -2.120 18.490 1.00 63.44 101 GLU A N 1
ATOM 834 C CA . GLU A 1 101 ? -30.148 -2.263 19.760 1.00 63.44 101 GLU A CA 1
ATOM 835 C C . GLU A 1 101 ? -31.268 -1.212 19.866 1.00 63.44 101 GLU A C 1
ATOM 837 O O . GLU A 1 101 ? -31.075 -0.023 19.592 1.00 63.44 101 GLU A O 1
ATOM 842 N N . HIS A 1 102 ? -32.461 -1.669 20.254 1.00 60.22 102 HIS A N 1
ATOM 843 C CA . HIS A 1 102 ? -33.691 -0.874 20.373 1.00 60.22 102 HIS A CA 1
ATOM 844 C C . HIS A 1 102 ? -34.263 -0.292 19.072 1.00 60.22 102 HIS A C 1
ATOM 846 O O . HIS A 1 102 ? -35.094 0.611 19.154 1.00 60.22 102 HIS A O 1
ATOM 852 N N . CYS A 1 103 ? -33.863 -0.780 17.890 1.00 57.94 103 CYS A N 1
ATOM 853 C CA . CYS A 1 103 ? -34.350 -0.245 16.613 1.00 57.94 103 CYS A CA 1
ATOM 854 C C . CYS A 1 103 ? -34.211 1.285 16.538 1.00 57.94 103 CYS A C 1
ATOM 856 O O . CYS A 1 103 ? -35.129 1.992 16.115 1.00 57.94 103 CYS A O 1
ATOM 858 N N . ARG A 1 104 ? -33.068 1.830 16.979 1.00 59.28 104 ARG A N 1
ATOM 859 C CA . ARG A 1 104 ? -32.824 3.266 16.807 1.00 59.28 104 ARG A CA 1
ATOM 860 C C . ARG A 1 104 ? -32.732 3.575 15.320 1.00 59.28 104 ARG A C 1
ATOM 862 O O . ARG A 1 104 ? -31.970 2.939 14.589 1.00 59.28 104 ARG A O 1
ATOM 869 N N . ALA A 1 105 ? -33.554 4.514 14.874 1.00 60.69 105 ALA A N 1
ATOM 870 C CA . ALA A 1 105 ? -33.454 5.099 13.552 1.00 60.69 105 ALA A CA 1
ATOM 871 C C . ALA A 1 105 ? -32.100 5.814 13.430 1.00 60.69 105 ALA A C 1
ATOM 873 O O . ALA A 1 105 ? -31.624 6.421 14.389 1.00 60.69 105 ALA A O 1
ATOM 874 N N . ILE A 1 106 ? -31.457 5.694 12.272 1.00 63.97 106 ILE A N 1
ATOM 875 C CA . ILE A 1 106 ? -30.188 6.378 12.007 1.00 63.97 106 ILE A CA 1
ATOM 876 C C . ILE A 1 106 ? -30.471 7.869 11.899 1.00 63.97 106 ILE A C 1
ATOM 878 O O . ILE A 1 106 ? -31.457 8.259 11.273 1.00 63.97 106 ILE A O 1
ATOM 882 N N . ASP A 1 107 ? -29.604 8.690 12.480 1.00 57.34 107 ASP A N 1
ATOM 883 C CA . ASP A 1 107 ? -29.704 10.140 12.372 1.00 57.34 107 ASP A CA 1
ATOM 884 C C . ASP A 1 107 ? -29.619 10.541 10.887 1.00 57.34 107 ASP A C 1
ATOM 886 O O . ASP A 1 107 ? -28.614 10.296 10.217 1.00 57.34 107 ASP A O 1
ATOM 890 N N . GLY A 1 108 ? -30.726 11.050 10.340 1.00 60.41 108 GLY A N 1
ATOM 891 C CA . GLY A 1 108 ? -30.885 11.351 8.910 1.00 60.41 108 GLY A CA 1
ATOM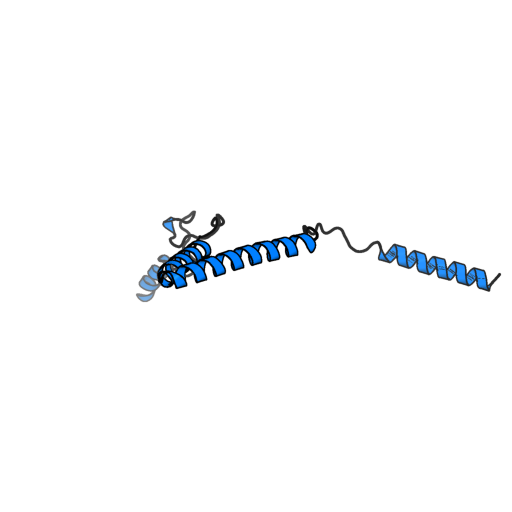 892 C C . GLY A 1 108 ? -31.817 10.420 8.120 1.00 60.41 108 GLY A C 1
ATOM 893 O O . GLY A 1 108 ? -32.094 10.706 6.955 1.00 60.41 108 GLY A O 1
ATOM 894 N N . THR A 1 109 ? -32.353 9.345 8.711 1.00 59.03 109 THR A N 1
ATOM 895 C CA . THR A 1 109 ? -33.494 8.625 8.117 1.00 59.03 109 THR A CA 1
ATOM 896 C C . THR A 1 109 ? -34.797 9.346 8.466 1.00 59.03 109 THR A C 1
ATOM 898 O O . THR A 1 109 ? -34.968 9.827 9.587 1.00 59.03 109 THR A O 1
ATOM 901 N N . LEU A 1 110 ? -35.719 9.462 7.507 1.00 57.34 110 LEU A N 1
ATOM 902 C CA . LEU A 1 110 ? -37.005 10.111 7.750 1.00 57.34 110 LEU A CA 1
ATOM 903 C C . LEU A 1 110 ? -37.775 9.304 8.801 1.00 57.34 110 LEU A C 1
ATOM 905 O O . LEU A 1 110 ? -38.147 8.156 8.558 1.00 57.34 110 LEU A O 1
ATOM 909 N N . ASN A 1 111 ? -38.002 9.895 9.976 1.00 64.56 111 ASN A N 1
ATOM 910 C CA . ASN A 1 111 ? -38.801 9.263 11.015 1.00 64.56 111 ASN A CA 1
ATOM 911 C C . ASN A 1 111 ? -40.224 9.061 10.470 1.00 64.56 111 ASN A C 1
ATOM 913 O O . ASN A 1 111 ? -40.901 10.028 10.112 1.00 64.56 111 ASN A O 1
ATOM 917 N N . ALA A 1 112 ? -40.675 7.809 10.393 1.00 67.94 112 ALA A N 1
ATOM 918 C CA . ALA A 1 112 ? -42.003 7.470 9.893 1.00 67.94 112 ALA A CA 1
ATOM 919 C C . ALA A 1 112 ? -43.113 8.193 10.678 1.00 67.94 112 ALA A C 1
ATOM 921 O O . ALA A 1 112 ? -44.122 8.572 10.091 1.00 67.94 112 ALA A O 1
ATOM 922 N N . GLU A 1 113 ? -42.900 8.472 11.970 1.00 68.44 113 GLU A N 1
ATOM 923 C CA . GLU A 1 113 ? -43.832 9.264 12.784 1.00 68.44 113 GLU A CA 1
ATOM 924 C C . GLU A 1 113 ? -43.902 10.734 12.354 1.00 68.44 113 GLU A C 1
ATOM 926 O O . GLU A 1 113 ? -44.941 11.379 12.495 1.00 68.44 113 GLU A O 1
ATOM 931 N N . GLN A 1 114 ? -42.804 11.286 11.834 1.00 68.31 114 GLN A N 1
ATOM 932 C CA . GLN A 1 114 ? -42.796 12.642 11.297 1.00 68.31 114 GLN A CA 1
ATOM 933 C C . GLN A 1 114 ? -43.511 12.698 9.946 1.00 68.31 114 GLN A C 1
ATOM 935 O O . GLN A 1 114 ? -44.337 13.587 9.757 1.00 68.31 114 GLN A O 1
ATOM 940 N N . ILE A 1 115 ? -43.274 11.721 9.062 1.00 71.19 115 ILE A N 1
ATOM 941 C CA . ILE A 1 115 ? -44.018 11.599 7.800 1.00 71.19 115 ILE A CA 1
ATOM 942 C C . ILE A 1 115 ? -45.520 11.440 8.076 1.00 71.19 115 ILE A C 1
ATOM 944 O O . ILE A 1 115 ? -46.324 12.126 7.452 1.00 71.19 115 ILE A O 1
ATOM 948 N N . ASP A 1 116 ? -45.917 10.591 9.028 1.00 70.50 116 ASP A N 1
ATOM 949 C CA . ASP A 1 116 ? -47.332 10.393 9.370 1.00 70.50 116 ASP A CA 1
ATOM 950 C C . ASP A 1 116 ? -47.974 11.680 9.911 1.00 70.50 116 ASP A C 1
ATOM 952 O O . ASP A 1 116 ? -49.084 12.043 9.522 1.00 70.50 116 ASP A O 1
ATOM 956 N N . ARG A 1 117 ? -47.251 12.438 10.745 1.00 73.19 117 ARG A N 1
ATOM 957 C CA . ARG A 1 117 ? -47.718 13.729 11.265 1.00 73.19 117 ARG A CA 1
ATOM 958 C C . ARG A 1 117 ? -47.804 14.812 10.191 1.00 73.19 117 ARG A C 1
ATOM 960 O O . ARG A 1 117 ? -48.731 15.611 10.247 1.00 73.19 117 ARG A O 1
ATOM 967 N N . GLU A 1 118 ? -46.887 14.851 9.230 1.00 73.56 118 GLU A N 1
ATOM 968 C CA . GLU A 1 118 ? -46.952 15.791 8.103 1.00 73.56 118 GLU A CA 1
ATOM 969 C C . GLU A 1 118 ? -48.089 15.427 7.137 1.00 73.56 118 GLU A C 1
ATOM 971 O O . GLU A 1 118 ? -48.859 16.302 6.741 1.00 73.56 118 GLU A O 1
ATOM 976 N N . ILE A 1 119 ? -48.278 14.136 6.838 1.00 78.25 119 ILE A N 1
ATOM 977 C CA . ILE A 1 119 ? -49.405 13.654 6.028 1.00 78.25 119 ILE A CA 1
ATOM 978 C C . ILE A 1 119 ? -50.728 13.971 6.724 1.00 78.25 119 ILE A C 1
ATOM 980 O O . ILE A 1 119 ? -51.646 14.474 6.089 1.00 78.25 119 ILE A O 1
ATOM 984 N N . ARG A 1 120 ? -50.843 13.712 8.028 1.00 75.50 120 ARG A N 1
ATOM 985 C CA . ARG A 1 120 ? -52.096 13.884 8.775 1.00 75.50 120 ARG A CA 1
ATOM 986 C C . ARG A 1 120 ? -52.363 15.334 9.191 1.00 75.50 120 ARG A C 1
ATOM 988 O O . ARG A 1 120 ? -53.522 15.723 9.308 1.00 75.50 120 ARG A O 1
ATOM 995 N N . GLY A 1 121 ? -51.313 16.124 9.399 1.00 69.69 121 GLY A N 1
ATOM 996 C CA . GLY A 1 121 ? -51.370 17.551 9.723 1.00 69.69 121 GLY A CA 1
ATOM 997 C C . GLY A 1 121 ? -51.546 18.461 8.506 1.00 69.69 121 GLY A C 1
ATOM 998 O O . GLY A 1 121 ? -51.973 19.594 8.672 1.00 69.69 121 GLY A O 1
ATOM 999 N N . GLY A 1 122 ? -51.277 17.977 7.288 1.00 61.97 122 GLY A N 1
ATOM 1000 C CA . GLY A 1 122 ? -51.547 18.712 6.046 1.00 61.97 122 GLY A CA 1
ATOM 1001 C C . GLY A 1 122 ? -53.016 18.703 5.595 1.00 61.97 122 GLY A C 1
ATOM 1002 O O . GLY A 1 122 ? -53.350 19.373 4.621 1.00 61.97 122 GLY A O 1
ATOM 1003 N N . PHE A 1 123 ? -53.888 17.947 6.274 1.00 62.91 123 PHE A N 1
ATOM 1004 C CA . PHE A 1 123 ? -55.312 17.801 5.933 1.00 62.91 123 PHE A CA 1
ATOM 1005 C C . PHE A 1 123 ? -56.282 18.545 6.872 1.00 62.91 123 PHE A C 1
ATOM 1007 O O . PHE A 1 123 ? -57.493 18.349 6.742 1.00 62.91 123 PHE A O 1
ATOM 1014 N N . TYR A 1 124 ? -55.792 19.397 7.780 1.00 56.03 124 TYR A N 1
ATOM 1015 C CA . TYR A 1 124 ? -56.625 20.239 8.653 1.00 56.03 124 TYR A CA 1
ATOM 1016 C C . TYR A 1 124 ? -56.211 21.707 8.612 1.00 56.03 124 TYR A C 1
ATOM 1018 O O . TYR A 1 124 ? -54.998 21.979 8.737 1.00 56.03 124 TYR A O 1
#

InterPro domains:
  IPR019387 SAYSvFN domain [PF10260] (51-119)
  IPR039159 SAYSvFN domain-containing protein 1 [PTHR13527] (40-122)

pLDDT: mean 72.4, std 14.74, range [40.69, 95.0]

Organism: Triatoma dimidiata (NCBI:txid72491)

Secondary structure (DSSP, 8-state):
-HHHHHHHHHHHHHHHHHHHHSS-S-----------HHHHHHHHHHHHHHHHHHHHHHHHHHHTT-HHHHHHHHHHHHHHHHH---S--TT---SSGGGSGGGPPPTTS--HHHHHHHHHHTT-

Sequence (124 aa):
EKQELIEDELLRDASQQLDSAEILDGDEEDDTEPIDSESLNNHFFKQFFLFIIWIILYIFFIIIEFGAVYFVISILVFIYFNTRTGSKPANEISAYSVFNEHCRAIDGTLNAEQIDREIRGGFY

Radius of gyration: 33.68 Å; chains: 1; bounding box: 91×54×76 Å